Protein AF-A0A418ASI0-F1 (afdb_monomer_lite)

Structure (mmCIF, N/CA/C/O backbone):
data_AF-A0A418ASI0-F1
#
_entry.id   AF-A0A418ASI0-F1
#
loop_
_atom_site.group_PDB
_atom_site.id
_atom_site.type_symbol
_atom_site.label_atom_id
_atom_site.label_alt_id
_atom_site.label_comp_id
_atom_site.label_asym_id
_atom_site.label_entity_id
_atom_site.label_seq_id
_atom_site.pdbx_PDB_ins_code
_atom_site.Cartn_x
_atom_site.Cartn_y
_atom_site.Cartn_z
_atom_site.occupancy
_atom_site.B_iso_or_equiv
_atom_site.auth_seq_id
_atom_site.auth_comp_id
_atom_site.auth_asym_id
_atom_site.auth_atom_id
_atom_site.pdbx_PDB_model_num
ATOM 1 N N . MET A 1 1 ? 12.997 -53.505 -23.054 1.00 41.75 1 MET A N 1
ATOM 2 C CA . MET A 1 1 ? 13.196 -52.848 -24.362 1.00 41.75 1 MET A CA 1
ATOM 3 C C . MET A 1 1 ? 11.839 -52.719 -25.029 1.00 41.75 1 MET A C 1
ATOM 5 O O . MET A 1 1 ? 11.252 -53.732 -25.369 1.00 41.75 1 MET A O 1
ATOM 9 N N . ALA A 1 2 ? 11.318 -51.500 -25.140 1.00 43.59 2 ALA A N 1
ATOM 10 C CA . ALA A 1 2 ? 10.146 -51.181 -25.949 1.00 43.59 2 ALA A CA 1
ATOM 11 C C . ALA A 1 2 ? 10.368 -49.761 -26.477 1.00 43.59 2 ALA A C 1
ATOM 13 O O . ALA A 1 2 ? 10.330 -48.792 -25.722 1.00 43.59 2 ALA A O 1
ATOM 14 N N . VAL A 1 3 ? 10.739 -49.673 -27.751 1.00 45.75 3 VAL A N 1
ATOM 15 C CA . VAL A 1 3 ? 11.011 -48.422 -28.458 1.00 45.75 3 VAL A CA 1
ATOM 16 C C . VAL A 1 3 ? 9.678 -47.949 -29.022 1.00 45.75 3 VAL A C 1
ATOM 18 O O . VAL A 1 3 ? 9.199 -48.496 -30.010 1.00 45.75 3 VAL A O 1
ATOM 21 N N . LEU A 1 4 ? 9.050 -46.967 -28.376 1.00 48.09 4 LEU A N 1
ATOM 22 C CA . LEU A 1 4 ? 7.879 -46.294 -28.931 1.00 48.09 4 LEU A CA 1
ATOM 23 C C . LEU A 1 4 ? 8.339 -45.018 -29.633 1.00 48.09 4 LEU A C 1
ATOM 25 O O . LEU A 1 4 ? 8.553 -43.974 -29.020 1.00 48.09 4 LEU A O 1
ATOM 29 N N . ASN A 1 5 ? 8.516 -45.163 -30.945 1.00 46.50 5 ASN A N 1
ATOM 30 C CA . ASN A 1 5 ? 8.596 -44.076 -31.909 1.00 46.50 5 ASN A CA 1
ATOM 31 C C . ASN A 1 5 ? 7.304 -43.252 -31.850 1.00 46.50 5 ASN A C 1
ATOM 33 O O . ASN A 1 5 ? 6.233 -43.758 -32.179 1.00 46.50 5 ASN A O 1
ATOM 37 N N . VAL A 1 6 ? 7.414 -41.971 -31.499 1.00 51.62 6 VAL A N 1
ATOM 38 C CA . VAL A 1 6 ? 6.367 -40.978 -31.760 1.00 51.62 6 VAL A CA 1
ATOM 39 C C . VAL A 1 6 ? 6.902 -40.045 -32.838 1.00 51.62 6 VAL A C 1
ATOM 41 O O . VAL A 1 6 ? 7.925 -39.381 -32.665 1.00 51.62 6 VAL A O 1
ATOM 44 N N . GLY A 1 7 ? 6.245 -40.108 -33.994 1.00 42.28 7 GLY A N 1
ATOM 45 C CA . GLY A 1 7 ? 6.655 -39.484 -35.243 1.00 42.28 7 GLY A CA 1
ATOM 46 C C . GLY A 1 7 ? 6.724 -37.960 -35.185 1.00 42.28 7 GLY A C 1
ATOM 47 O O . GLY A 1 7 ? 5.927 -37.290 -34.532 1.00 42.28 7 GLY A O 1
ATOM 48 N N . ARG A 1 8 ? 7.701 -37.434 -35.927 1.00 41.69 8 ARG A N 1
ATOM 49 C CA . ARG A 1 8 ? 7.823 -36.029 -36.316 1.00 41.69 8 ARG A CA 1
ATOM 50 C C . ARG A 1 8 ? 6.793 -35.737 -37.411 1.00 41.69 8 ARG A C 1
ATOM 52 O O . ARG A 1 8 ? 6.732 -36.473 -38.391 1.00 41.69 8 ARG A O 1
ATOM 59 N N . GLY A 1 9 ? 5.984 -34.697 -37.212 1.00 47.00 9 GLY A N 1
ATOM 60 C CA . GLY A 1 9 ? 5.006 -34.224 -38.193 1.00 47.00 9 GLY A CA 1
ATOM 61 C C . GLY A 1 9 ? 5.660 -33.602 -39.441 1.00 47.00 9 GLY A C 1
ATOM 62 O O . GLY A 1 9 ? 6.819 -33.184 -39.367 1.00 47.00 9 GLY A O 1
ATOM 63 N N . PRO A 1 10 ? 4.938 -33.572 -40.576 1.00 62.88 10 PRO A N 1
ATOM 64 C CA . PRO A 1 10 ? 5.431 -33.080 -41.863 1.00 62.88 10 PRO A CA 1
ATOM 65 C C . PRO A 1 10 ? 5.486 -31.539 -41.958 1.00 62.88 10 PRO A C 1
ATOM 67 O O . PRO A 1 10 ? 4.812 -30.862 -41.180 1.00 62.88 10 PRO A O 1
ATOM 70 N N . PRO A 1 11 ? 6.265 -30.991 -42.914 1.00 50.19 11 PRO A N 1
ATOM 71 C CA . PRO A 1 11 ? 6.375 -29.558 -43.182 1.00 50.19 11 PRO A CA 1
ATOM 72 C C . PRO A 1 11 ? 5.291 -29.098 -44.171 1.00 50.19 11 PRO A C 1
ATOM 74 O O . PRO A 1 11 ? 5.126 -29.704 -45.229 1.00 50.19 11 PRO A O 1
ATOM 77 N N . ASP A 1 12 ? 4.569 -28.023 -43.856 1.00 43.62 12 ASP A N 1
ATOM 78 C CA . ASP A 1 12 ? 3.632 -27.366 -44.769 1.00 43.62 12 ASP A CA 1
ATOM 79 C C . ASP A 1 12 ? 4.240 -26.077 -45.343 1.00 43.62 12 ASP A C 1
ATOM 81 O O . ASP A 1 12 ? 4.177 -24.987 -44.776 1.00 43.62 12 ASP A O 1
ATOM 85 N N . GLU A 1 13 ? 4.856 -26.219 -46.514 1.00 41.16 13 GLU A N 1
ATOM 86 C CA . GLU A 1 13 ? 5.158 -25.103 -47.402 1.00 41.16 13 GLU A CA 1
ATOM 87 C C . GLU A 1 13 ? 3.902 -24.708 -48.196 1.00 41.16 13 GLU A C 1
ATOM 89 O O . GLU A 1 13 ? 3.276 -25.539 -48.847 1.00 41.16 13 GLU A O 1
ATOM 94 N N . GLY A 1 14 ? 3.598 -23.407 -48.213 1.00 34.53 14 GLY A N 1
ATOM 95 C CA . GLY A 1 14 ? 3.033 -22.743 -49.389 1.00 34.53 14 GLY A CA 1
ATOM 96 C C . GLY A 1 14 ? 1.509 -22.688 -49.522 1.00 34.53 14 GLY A C 1
ATOM 97 O O . GLY A 1 14 ? 0.911 -23.462 -50.260 1.00 34.53 14 GLY A O 1
ATOM 98 N N . MET A 1 15 ? 0.901 -21.621 -48.992 1.00 36.22 15 MET A N 1
ATOM 99 C CA . MET A 1 15 ? -0.256 -21.005 -49.650 1.00 36.22 15 MET A CA 1
ATOM 100 C C . MET A 1 15 ? -0.037 -19.502 -49.815 1.00 36.22 15 MET A C 1
ATOM 102 O O . MET A 1 15 ? -0.105 -18.695 -48.889 1.00 36.22 15 MET A O 1
ATOM 106 N N . THR A 1 16 ? 0.285 -19.173 -51.058 1.00 40.62 16 THR A N 1
ATOM 107 C CA . THR A 1 16 ? 0.341 -17.856 -51.667 1.00 40.62 16 THR A CA 1
ATOM 108 C C . THR A 1 16 ? -1.044 -17.203 -51.724 1.00 40.62 16 THR A C 1
ATOM 110 O O . THR A 1 16 ? -2.071 -17.855 -51.876 1.00 40.62 16 THR A O 1
ATOM 113 N N . SER A 1 17 ? -1.033 -15.869 -51.681 1.00 34.34 17 SER A N 1
ATOM 114 C CA . SER A 1 17 ? -2.150 -14.951 -51.949 1.00 34.34 17 SER A CA 1
ATOM 115 C C . SER A 1 17 ? -3.246 -14.842 -50.877 1.00 34.34 17 SER A C 1
ATOM 117 O O . SER A 1 17 ? -4.340 -15.377 -50.989 1.00 34.34 17 SER A O 1
ATOM 119 N N . TRP A 1 18 ? -2.994 -13.988 -49.883 1.00 34.66 18 TRP A N 1
ATOM 120 C CA . TRP A 1 18 ? -4.065 -13.156 -49.337 1.00 34.66 18 TRP A CA 1
ATOM 121 C C . TRP A 1 18 ? -3.845 -11.740 -49.843 1.00 34.66 18 TRP A C 1
ATOM 123 O O . TRP A 1 18 ? -2.876 -11.060 -49.501 1.00 34.66 18 TRP A O 1
ATOM 133 N N . SER A 1 19 ? -4.732 -11.365 -50.754 1.00 36.00 19 SER A N 1
ATOM 134 C CA . SER A 1 19 ? -4.897 -10.043 -51.333 1.00 36.00 19 SER A CA 1
ATOM 135 C C . SER A 1 19 ? -4.734 -8.949 -50.283 1.00 36.00 19 SER A C 1
ATOM 137 O O . SER A 1 19 ? -5.507 -8.822 -49.333 1.00 36.00 19 SER A O 1
ATOM 139 N N . LYS A 1 20 ? -3.702 -8.145 -50.517 1.00 39.22 20 LYS A N 1
ATOM 140 C CA . LYS A 1 20 ? -3.391 -6.880 -49.874 1.00 39.22 20 LYS A CA 1
ATOM 141 C C . LYS A 1 20 ? -4.576 -5.926 -50.055 1.00 39.22 20 LYS A C 1
ATOM 143 O O . LYS A 1 20 ? -4.662 -5.234 -51.062 1.00 39.22 20 LYS A O 1
ATOM 148 N N . LEU A 1 21 ? -5.494 -5.884 -49.091 1.00 36.53 21 LEU A N 1
ATOM 149 C CA . LEU A 1 21 ? -6.448 -4.784 -48.995 1.00 36.53 21 LEU A CA 1
ATOM 150 C C . LEU A 1 21 ? -5.708 -3.606 -48.352 1.00 36.53 21 LEU A C 1
ATOM 152 O O . LEU A 1 21 ? -5.553 -3.519 -47.134 1.00 36.53 21 LEU A O 1
ATOM 156 N N . GLN A 1 22 ? -5.164 -2.747 -49.213 1.00 3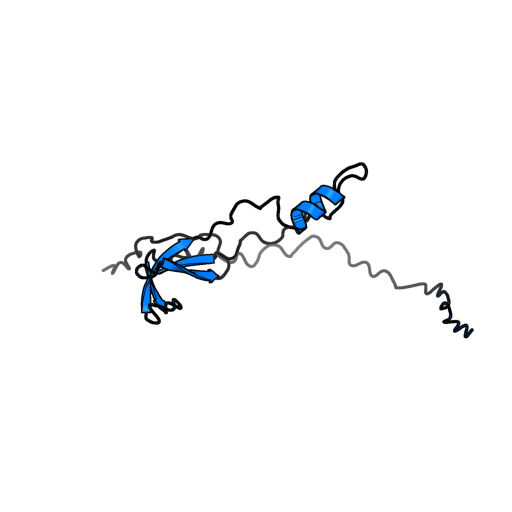8.44 22 GLN A N 1
ATOM 157 C CA . GLN A 1 22 ? -4.688 -1.414 -48.861 1.00 38.44 22 GLN A CA 1
ATOM 158 C C . GLN A 1 22 ? -5.890 -0.589 -48.394 1.00 38.44 22 GLN A C 1
ATOM 160 O O . GLN A 1 22 ? -6.604 -0.005 -49.203 1.00 38.44 22 GLN A O 1
ATOM 165 N N . LEU A 1 23 ? -6.125 -0.553 -47.083 1.00 43.06 23 LEU A N 1
ATOM 166 C CA . LEU A 1 23 ? -6.902 0.523 -46.481 1.00 43.06 23 LEU A CA 1
ATOM 167 C C . LEU A 1 23 ? -6.000 1.753 -46.455 1.00 43.06 23 LEU A C 1
ATOM 169 O O . LEU A 1 23 ? -4.989 1.782 -45.752 1.00 43.06 23 LEU A O 1
ATOM 173 N N . GLY A 1 24 ? -6.344 2.692 -47.331 1.00 35.34 24 GLY A N 1
ATOM 174 C CA . GLY A 1 24 ? -5.648 3.946 -47.531 1.00 35.34 24 GLY A CA 1
ATOM 175 C C . GLY A 1 24 ? -5.566 4.790 -46.266 1.00 35.34 24 GLY A C 1
ATOM 176 O O . GLY A 1 24 ? -6.418 4.746 -45.376 1.00 35.34 24 GLY A O 1
ATOM 177 N N . ASP A 1 25 ? -4.494 5.569 -46.233 1.00 46.31 25 ASP A N 1
ATOM 178 C CA . ASP A 1 25 ? -4.319 6.736 -45.392 1.00 46.31 25 ASP A CA 1
ATOM 179 C C . ASP A 1 25 ? -5.427 7.769 -45.663 1.00 46.31 25 ASP A C 1
ATOM 181 O O . ASP A 1 25 ? -5.236 8.680 -46.461 1.00 46.31 25 ASP A O 1
ATOM 185 N N . ASP A 1 26 ? -6.547 7.697 -44.942 1.00 34.19 26 ASP A N 1
ATOM 186 C CA . ASP A 1 26 ? -7.449 8.845 -44.774 1.00 34.19 26 ASP A CA 1
ATOM 187 C C . ASP A 1 26 ? -7.184 9.517 -43.430 1.00 34.19 26 ASP A C 1
ATOM 189 O O . ASP A 1 26 ? -7.912 9.454 -42.436 1.00 34.19 26 ASP A O 1
ATOM 193 N N . ARG A 1 27 ? -6.044 10.201 -43.435 1.00 48.62 27 ARG A N 1
ATOM 194 C CA . ARG A 1 27 ? -5.657 11.227 -42.483 1.00 48.62 27 ARG A CA 1
ATOM 195 C C . ARG A 1 27 ? -6.454 12.498 -42.798 1.00 48.62 27 ARG A C 1
ATOM 197 O O . ARG A 1 27 ? -5.871 13.437 -43.304 1.00 48.62 27 ARG A O 1
ATOM 204 N N . THR A 1 28 ? -7.759 12.538 -42.529 1.00 43.75 28 THR A N 1
ATOM 205 C CA . THR A 1 28 ? -8.555 13.757 -42.248 1.00 43.75 28 THR A CA 1
ATOM 206 C C . THR A 1 28 ? -9.987 13.353 -41.865 1.00 43.75 28 THR A C 1
ATOM 208 O O . THR A 1 28 ? -10.539 12.429 -42.438 1.00 43.75 28 THR A O 1
ATOM 211 N N . LEU A 1 29 ? -10.599 14.073 -40.912 1.00 39.44 29 LEU A N 1
ATOM 212 C CA . LEU A 1 29 ? -12.026 13.998 -40.521 1.00 39.44 29 LEU A CA 1
ATOM 213 C C . LEU A 1 29 ? -12.472 12.988 -39.442 1.00 39.44 29 LEU A C 1
ATOM 215 O O . LEU A 1 29 ? -13.591 12.495 -39.498 1.00 39.44 29 LEU A O 1
ATOM 219 N N . ILE A 1 30 ? -11.709 12.787 -38.361 1.00 44.38 30 ILE A N 1
ATOM 220 C CA . ILE A 1 30 ? -12.323 12.505 -37.036 1.00 44.38 30 ILE A CA 1
ATOM 221 C C . ILE A 1 30 ? -11.614 13.331 -35.951 1.00 44.38 30 ILE A C 1
ATOM 223 O O . ILE A 1 30 ? -11.225 12.852 -34.889 1.00 44.38 30 ILE A O 1
ATOM 227 N N . GLU A 1 31 ? -11.429 14.618 -36.226 1.00 42.03 31 GLU A N 1
ATOM 228 C CA . GLU A 1 31 ? -11.287 15.622 -35.179 1.00 42.03 31 GLU A CA 1
ATOM 229 C C . GLU A 1 31 ? -12.588 16.428 -35.132 1.00 42.03 31 GLU A C 1
ATOM 231 O O . GLU A 1 31 ? -13.093 16.856 -36.166 1.00 42.03 31 GLU A O 1
ATOM 236 N N . ARG A 1 32 ? -13.063 16.705 -33.910 1.00 46.88 32 ARG A N 1
ATOM 237 C CA . ARG A 1 32 ? -14.097 17.703 -33.560 1.00 46.88 32 ARG A CA 1
ATOM 238 C C . ARG A 1 32 ? -15.559 17.254 -33.556 1.00 46.88 32 ARG A C 1
ATOM 240 O O . ARG A 1 32 ? -16.434 17.933 -34.080 1.00 46.88 32 ARG A O 1
ATOM 247 N N . ARG A 1 33 ? -15.873 16.247 -32.744 1.00 43.78 33 ARG A N 1
ATOM 248 C CA . ARG A 1 33 ? -17.028 16.353 -31.833 1.00 43.78 33 ARG A CA 1
ATOM 249 C C . ARG A 1 33 ? -16.818 15.390 -30.679 1.00 43.78 33 ARG A C 1
ATOM 251 O O . ARG A 1 33 ? -16.159 14.382 -30.861 1.00 43.78 33 ARG A O 1
ATOM 258 N N . TRP A 1 34 ? -17.372 15.700 -29.514 1.00 33.12 34 TRP A N 1
ATOM 259 C CA . TRP A 1 34 ? -17.008 15.135 -28.207 1.00 33.12 34 TRP A CA 1
ATOM 260 C C . TRP A 1 34 ? -15.765 15.780 -27.585 1.00 33.12 34 TRP A C 1
ATOM 262 O O . TRP A 1 34 ? -14.904 15.126 -27.002 1.00 33.12 34 TRP A O 1
ATOM 272 N N . CYS A 1 35 ? -15.761 17.118 -27.578 1.00 38.03 35 CYS A N 1
ATOM 273 C CA . CYS A 1 35 ? -15.372 17.823 -26.361 1.00 38.03 35 CYS A CA 1
ATOM 274 C C . CYS A 1 35 ? -16.350 17.379 -25.259 1.00 38.03 35 CYS A C 1
ATOM 276 O O . CYS A 1 35 ? -17.405 17.976 -25.054 1.00 38.03 35 CYS A O 1
ATOM 278 N N . VAL A 1 36 ? -16.067 16.238 -24.630 1.00 45.66 36 VAL A N 1
ATOM 279 C CA . VAL A 1 36 ? -16.713 15.888 -23.372 1.00 45.66 36 VAL A CA 1
ATOM 280 C C . VAL A 1 36 ? -16.136 16.877 -22.384 1.00 45.66 36 VAL A C 1
ATOM 282 O O . VAL A 1 36 ? -14.956 16.783 -22.048 1.00 45.66 36 VAL A O 1
ATOM 285 N N . CYS A 1 37 ? -16.949 17.840 -21.956 1.00 37.94 37 CYS A N 1
ATOM 286 C CA . CYS A 1 37 ? -16.701 18.601 -20.746 1.00 37.94 37 CYS A CA 1
ATOM 287 C C . CYS A 1 37 ? -16.386 17.582 -19.646 1.00 37.94 37 CYS A C 1
ATOM 289 O O . CYS A 1 37 ? -17.288 16.941 -19.103 1.00 37.94 37 CYS A O 1
ATOM 291 N N . VAL A 1 38 ? -15.096 17.351 -19.376 1.00 45.69 38 VAL A N 1
ATOM 292 C CA . VAL A 1 38 ? -14.662 16.549 -18.240 1.00 45.69 38 VAL A CA 1
ATOM 293 C C . VAL A 1 38 ? -15.005 17.411 -17.045 1.00 45.69 38 VAL A C 1
ATOM 295 O O . VAL A 1 38 ? -14.213 18.240 -16.616 1.00 45.69 38 VAL A O 1
ATOM 298 N N . VAL A 1 39 ? -16.225 17.253 -16.541 1.00 47.75 39 VAL A N 1
ATOM 299 C CA . VAL A 1 39 ? -16.564 17.680 -15.193 1.00 47.75 39 VAL A CA 1
ATOM 300 C C . VAL A 1 39 ? -15.607 16.888 -14.312 1.00 47.75 39 VAL A C 1
ATOM 302 O O . VAL A 1 39 ? -15.790 15.686 -14.097 1.00 47.75 39 VAL A O 1
ATOM 305 N N . GLU A 1 40 ? -14.499 17.514 -13.916 1.00 50.91 40 GLU A N 1
ATOM 306 C CA . GLU A 1 40 ? -13.580 16.966 -12.933 1.00 50.91 40 GLU A CA 1
ATOM 307 C C . GLU A 1 40 ? -14.359 16.852 -11.631 1.00 50.91 40 GLU A C 1
ATOM 309 O O . GLU A 1 40 ? -14.435 17.772 -10.822 1.00 50.91 40 GLU A O 1
ATOM 314 N N . GLN A 1 41 ? -15.029 15.717 -11.458 1.00 56.47 41 GLN A N 1
ATOM 315 C CA . GLN A 1 41 ? -15.715 15.410 -10.221 1.00 56.47 41 GLN A CA 1
ATOM 316 C C . GLN A 1 41 ? -14.640 15.251 -9.148 1.00 56.47 41 GLN A C 1
ATOM 318 O O . GLN A 1 41 ? -13.959 14.225 -9.077 1.00 56.47 41 GLN A O 1
ATOM 323 N N . MET A 1 42 ? -14.451 16.305 -8.355 1.00 68.25 42 MET A N 1
ATOM 324 C CA . MET A 1 42 ? -13.589 16.302 -7.179 1.00 68.25 42 MET A CA 1
ATOM 325 C C . MET A 1 42 ? -14.073 15.193 -6.237 1.00 68.25 42 MET A C 1
ATOM 327 O O . MET A 1 42 ? -15.193 15.235 -5.724 1.00 68.25 42 MET A O 1
ATOM 331 N N . VAL A 1 43 ? -13.252 14.159 -6.036 1.00 80.94 43 VAL A N 1
ATOM 332 C CA . VAL A 1 43 ? -13.595 13.038 -5.152 1.00 80.94 43 VAL A CA 1
ATOM 333 C C . VAL A 1 43 ? -13.069 13.331 -3.753 1.00 80.94 43 VAL A C 1
ATOM 335 O O . VAL A 1 43 ? -11.884 13.139 -3.478 1.00 80.94 43 VAL A O 1
ATOM 338 N N . ASN A 1 44 ? -13.976 13.760 -2.872 1.00 85.56 44 ASN A N 1
ATOM 339 C CA . ASN A 1 44 ? -13.699 14.031 -1.462 1.00 85.56 44 ASN A CA 1
ATOM 340 C C . ASN A 1 44 ? -14.115 12.842 -0.581 1.00 85.56 44 ASN A C 1
ATOM 342 O O . ASN A 1 44 ? -15.254 12.367 -0.643 1.00 85.56 44 ASN A O 1
ATOM 346 N N . ILE A 1 45 ? -13.198 12.370 0.267 1.00 87.50 45 ILE A N 1
ATOM 347 C CA . ILE A 1 45 ? -13.457 11.308 1.249 1.00 87.50 45 ILE A CA 1
ATOM 348 C C . ILE A 1 45 ? -13.143 11.813 2.658 1.00 87.50 45 ILE A C 1
ATOM 350 O O . ILE A 1 45 ? -12.064 12.370 2.878 1.00 87.50 45 ILE A O 1
ATOM 354 N N . PRO A 1 46 ? -14.031 11.585 3.647 1.00 91.19 46 PRO A N 1
ATOM 355 C CA . PRO A 1 46 ? -13.785 12.022 5.013 1.00 91.19 46 PRO A CA 1
ATOM 356 C C . PRO A 1 46 ? -12.604 11.273 5.644 1.00 91.19 46 PRO A C 1
ATOM 358 O O . PRO A 1 46 ? -12.403 10.077 5.419 1.00 91.19 46 PRO A O 1
ATOM 361 N N . LYS A 1 47 ? -11.850 11.974 6.501 1.00 91.62 47 LYS A N 1
ATOM 362 C CA . LYS A 1 47 ? -10.718 11.409 7.265 1.00 91.62 47 LYS A CA 1
ATOM 363 C C . LYS A 1 47 ? -11.158 10.357 8.286 1.00 91.62 47 LYS A C 1
ATOM 365 O O . LYS A 1 47 ? -10.352 9.517 8.683 1.00 91.62 47 LYS A O 1
ATOM 370 N N . GLU A 1 48 ? -12.427 10.376 8.687 1.00 92.31 48 GLU A N 1
ATOM 371 C CA . GLU A 1 48 ? -13.022 9.396 9.590 1.00 92.31 48 GLU A CA 1
ATOM 372 C C . GLU A 1 48 ? -14.305 8.817 8.997 1.00 92.31 48 GLU A C 1
ATOM 374 O O . GLU A 1 48 ? -15.135 9.541 8.447 1.00 92.31 48 GLU A O 1
ATOM 379 N N . ARG A 1 49 ? -14.487 7.500 9.112 1.00 92.06 49 ARG A N 1
ATOM 380 C CA . ARG A 1 49 ? -15.706 6.816 8.662 1.00 92.06 49 ARG A CA 1
ATOM 381 C C . ARG A 1 49 ? -16.055 5.681 9.618 1.00 92.06 49 ARG A C 1
ATOM 383 O O . ARG A 1 49 ? -15.187 4.887 9.985 1.00 92.06 49 ARG A O 1
ATOM 390 N N . ARG A 1 50 ? -17.332 5.563 9.995 1.00 93.12 50 ARG A N 1
ATOM 391 C CA . ARG A 1 50 ? -17.842 4.389 10.720 1.00 93.12 50 ARG A CA 1
ATOM 392 C C . ARG A 1 50 ? -18.031 3.232 9.743 1.00 93.12 50 ARG A C 1
ATOM 394 O O . ARG A 1 50 ? -18.752 3.366 8.759 1.00 93.12 50 ARG A O 1
ATOM 401 N N . THR A 1 51 ? -17.344 2.116 9.976 1.00 93.12 51 THR A N 1
ATOM 402 C CA . THR A 1 51 ? -17.459 0.902 9.148 1.00 93.12 51 THR A CA 1
ATOM 403 C C . THR A 1 51 ? -17.324 -0.351 10.001 1.00 93.12 51 THR A C 1
ATOM 405 O O . THR A 1 51 ? -16.817 -0.288 11.120 1.00 93.12 51 THR A O 1
ATOM 408 N N . PHE A 1 52 ? -17.773 -1.492 9.476 1.00 93.94 52 PHE A N 1
ATOM 409 C CA . PHE A 1 52 ? -17.633 -2.775 10.153 1.00 93.94 52 PHE A CA 1
ATOM 410 C C . PHE A 1 52 ? -16.161 -3.169 10.323 1.00 93.94 52 PHE A C 1
ATOM 412 O O . PHE A 1 52 ? -15.417 -3.295 9.338 1.00 93.94 52 PHE A O 1
ATOM 419 N N . CYS A 1 53 ? -15.758 -3.417 11.568 1.00 92.06 53 CYS A N 1
ATOM 420 C CA . CYS A 1 53 ? -14.429 -3.903 11.891 1.00 92.06 53 CYS A CA 1
ATOM 421 C C . CYS A 1 53 ? -14.397 -5.438 11.909 1.00 92.06 53 CYS A C 1
ATOM 423 O O . CYS A 1 53 ? -15.037 -6.073 12.742 1.00 92.06 53 CYS A O 1
ATOM 425 N N . LYS A 1 54 ? -13.566 -6.039 11.046 1.00 89.75 54 LYS A N 1
ATOM 426 C CA . LYS A 1 54 ? -13.323 -7.497 11.019 1.00 89.75 54 LYS A CA 1
ATOM 427 C C . LYS A 1 54 ? -12.384 -7.988 12.134 1.00 89.75 54 LYS A C 1
ATOM 429 O O . LYS A 1 54 ? -12.048 -9.167 12.179 1.00 89.75 54 LYS A O 1
ATOM 434 N N . GLY A 1 55 ? -11.901 -7.091 12.996 1.00 87.69 55 GLY A N 1
ATOM 435 C CA . GLY A 1 55 ? -11.008 -7.453 14.092 1.00 87.69 55 GLY A CA 1
ATOM 436 C C . GLY A 1 55 ? -11.699 -8.422 15.048 1.00 87.69 55 GLY A C 1
ATOM 437 O O . GLY A 1 55 ? -12.837 -8.175 15.448 1.00 87.69 55 GLY A O 1
ATOM 438 N N . LYS A 1 56 ? -10.994 -9.493 15.441 1.00 86.75 56 LYS A N 1
ATOM 439 C CA . LYS A 1 56 ? -11.520 -10.542 16.335 1.00 86.75 56 LYS A CA 1
ATOM 440 C C . LYS A 1 56 ? -12.130 -9.971 17.625 1.00 86.75 56 LYS A C 1
ATOM 442 O O . LYS A 1 56 ? -13.111 -10.515 18.102 1.00 86.75 56 LYS A O 1
ATOM 447 N N . LYS A 1 57 ? -11.571 -8.860 18.123 1.00 85.44 57 LYS A N 1
ATOM 448 C CA . LYS A 1 57 ? -11.980 -8.171 19.356 1.00 85.44 57 LYS A CA 1
ATOM 449 C C . LYS A 1 57 ? -13.193 -7.243 19.202 1.00 85.44 57 LYS A C 1
ATOM 451 O O . LYS A 1 57 ? -13.898 -7.030 20.172 1.00 85.44 57 LYS A O 1
ATOM 456 N N . CYS A 1 58 ? -13.416 -6.658 18.021 1.00 86.44 58 CYS A N 1
ATOM 457 C CA . CYS A 1 58 ? -14.442 -5.621 17.855 1.00 86.44 58 CYS A CA 1
ATOM 458 C C . CYS A 1 58 ? -15.732 -6.176 17.254 1.00 86.44 58 CYS A C 1
ATOM 460 O O . CYS A 1 58 ? -16.789 -5.883 17.791 1.00 86.44 58 CYS A O 1
ATOM 462 N N . ARG A 1 59 ? -15.655 -6.905 16.123 1.00 88.69 59 ARG A N 1
ATOM 463 C CA . ARG A 1 59 ? -16.804 -7.444 15.350 1.00 88.69 59 ARG A CA 1
ATOM 464 C C . ARG A 1 59 ? -18.048 -6.528 15.291 1.00 88.69 59 ARG A C 1
ATOM 466 O O . ARG A 1 59 ? -19.173 -6.997 15.204 1.00 88.69 59 ARG A O 1
ATOM 473 N N . LYS A 1 60 ? -17.839 -5.211 15.319 1.00 92.88 60 LYS A N 1
ATOM 474 C CA . LYS A 1 60 ? -18.872 -4.174 15.404 1.00 92.88 60 LYS A CA 1
ATOM 475 C C . LYS A 1 60 ? -18.504 -3.002 14.503 1.00 92.88 60 LYS A C 1
ATOM 477 O O . LYS A 1 60 ? -17.379 -2.915 13.995 1.00 92.88 60 LYS A O 1
ATOM 482 N N . HIS A 1 61 ? -19.453 -2.098 14.287 1.00 93.50 61 HIS A N 1
ATOM 483 C CA . HIS A 1 61 ? -19.205 -0.858 13.560 1.00 93.50 61 HIS A CA 1
ATOM 484 C C . HIS A 1 61 ? -18.470 0.132 14.458 1.00 93.50 61 HIS A C 1
ATOM 486 O O . HIS A 1 61 ? -19.014 0.617 15.443 1.00 93.50 61 HIS A O 1
ATOM 492 N N . THR A 1 62 ? -17.227 0.440 14.108 1.00 93.31 62 THR A N 1
ATOM 493 C CA . THR A 1 62 ? -16.380 1.371 14.860 1.00 93.31 62 THR A CA 1
ATOM 494 C C . THR A 1 62 ? -15.916 2.511 13.964 1.00 93.31 62 THR A C 1
ATOM 496 O O . THR A 1 62 ? -15.979 2.439 12.728 1.00 93.31 62 THR A O 1
ATOM 499 N N . VAL A 1 63 ? -15.434 3.588 14.582 1.00 94.75 63 VAL A N 1
ATOM 500 C CA . VAL A 1 63 ? -14.817 4.703 13.859 1.00 94.75 63 VAL A CA 1
ATOM 501 C C . VAL A 1 63 ? -13.435 4.274 13.361 1.00 94.75 63 VAL A C 1
ATOM 503 O O . VAL A 1 63 ? -12.594 3.815 14.136 1.00 94.75 63 VAL A O 1
ATOM 506 N N . HIS A 1 64 ? -13.206 4.423 12.057 1.00 94.81 64 HIS A N 1
ATOM 507 C CA . HIS A 1 64 ? -11.930 4.134 11.412 1.00 94.81 64 HIS A CA 1
ATOM 508 C C . HIS A 1 64 ? -11.279 5.425 10.917 1.00 94.81 64 HIS A C 1
ATOM 510 O O . HIS A 1 64 ? -11.948 6.264 10.309 1.00 94.81 64 HIS A O 1
ATOM 516 N N . LYS A 1 65 ? -9.966 5.545 11.125 1.00 94.56 65 LYS A N 1
ATOM 517 C CA . LYS A 1 65 ? -9.123 6.563 10.497 1.00 94.56 65 LYS A CA 1
ATOM 518 C C . LYS A 1 65 ? -8.844 6.148 9.056 1.00 94.56 65 LYS A C 1
ATOM 520 O O . LYS A 1 65 ? -8.373 5.037 8.805 1.00 94.56 65 LYS A O 1
ATOM 525 N N . VAL A 1 66 ? -9.139 7.035 8.118 1.00 94.12 66 VAL A N 1
ATOM 526 C CA . VAL A 1 66 ? -8.952 6.820 6.683 1.00 94.12 66 VAL A CA 1
ATOM 527 C C . VAL A 1 66 ? -7.650 7.483 6.256 1.00 94.12 66 VAL A C 1
ATOM 529 O O . VAL A 1 66 ? -7.440 8.670 6.488 1.00 94.12 66 VAL A O 1
ATOM 532 N N . THR A 1 67 ? -6.761 6.719 5.628 1.00 93.75 67 THR A N 1
ATOM 533 C CA . THR A 1 67 ? -5.522 7.236 5.031 1.00 93.75 67 THR A CA 1
ATOM 534 C C . THR A 1 67 ? -5.352 6.693 3.620 1.00 93.75 67 THR A C 1
ATOM 536 O O . THR A 1 67 ? -5.888 5.637 3.280 1.00 93.75 67 THR A O 1
ATOM 539 N N . GLN A 1 68 ? -4.599 7.397 2.779 1.00 93.31 68 GLN A N 1
ATOM 540 C CA . GLN A 1 68 ? -4.236 6.877 1.466 1.00 93.31 68 GLN A CA 1
ATOM 541 C C . GLN A 1 68 ? -3.166 5.787 1.612 1.00 93.31 68 GLN A C 1
ATOM 543 O O . GLN A 1 68 ? -2.186 5.946 2.345 1.00 93.31 68 GLN A O 1
ATOM 548 N N . TYR A 1 69 ? -3.332 4.669 0.909 1.00 94.56 69 TYR A N 1
ATOM 549 C CA . TYR A 1 69 ? -2.270 3.681 0.793 1.00 94.56 69 TYR A CA 1
ATOM 550 C C . TYR A 1 69 ? -1.131 4.229 -0.067 1.00 94.56 69 TYR A C 1
ATOM 552 O O . TYR A 1 69 ? -1.340 4.674 -1.193 1.00 94.56 69 TYR A O 1
ATOM 560 N N . LYS A 1 70 ? 0.091 4.124 0.454 1.00 93.38 70 LYS A N 1
ATOM 561 C CA . LYS A 1 70 ? 1.324 4.332 -0.300 1.00 93.38 70 LYS A CA 1
ATOM 562 C C . LYS A 1 70 ? 2.050 2.998 -0.409 1.00 93.38 70 LYS A C 1
ATOM 564 O O . LYS A 1 70 ? 2.132 2.259 0.575 1.00 93.38 70 LYS A O 1
ATOM 569 N N . ALA A 1 71 ? 2.548 2.693 -1.605 1.00 93.56 71 ALA A N 1
ATOM 570 C CA . ALA A 1 71 ? 3.391 1.525 -1.816 1.00 93.56 71 ALA A CA 1
ATOM 571 C C . ALA A 1 71 ? 4.707 1.700 -1.043 1.00 93.56 71 ALA A C 1
ATOM 573 O O . ALA A 1 71 ? 5.290 2.783 -1.047 1.00 93.56 71 ALA A O 1
ATOM 574 N N . GLY A 1 72 ? 5.144 0.643 -0.358 1.00 94.62 72 GLY A N 1
ATOM 575 C CA . GLY A 1 72 ? 6.440 0.621 0.317 1.00 94.62 72 GLY A CA 1
ATOM 576 C C . GLY A 1 72 ? 7.601 0.423 -0.662 1.00 94.62 72 GLY A C 1
ATOM 577 O O . GLY A 1 72 ? 7.397 0.110 -1.836 1.00 94.62 72 GLY A O 1
ATOM 578 N N . LYS A 1 73 ? 8.830 0.563 -0.156 1.00 95.88 73 LYS A N 1
ATOM 579 C CA . LYS A 1 73 ? 10.052 0.221 -0.897 1.00 95.88 73 LYS A CA 1
ATOM 580 C C . LYS A 1 73 ? 10.061 -1.276 -1.228 1.00 95.88 73 LYS A C 1
ATOM 582 O O . LYS A 1 73 ? 9.750 -2.101 -0.370 1.00 95.88 73 LYS A O 1
ATOM 587 N N . ALA A 1 74 ? 10.435 -1.626 -2.457 1.00 94.62 74 ALA A N 1
ATOM 588 C CA . ALA A 1 74 ? 10.571 -3.022 -2.861 1.00 94.62 74 ALA A CA 1
ATOM 589 C C . ALA A 1 74 ? 11.719 -3.705 -2.093 1.00 94.62 74 ALA A C 1
ATOM 591 O O . ALA A 1 74 ? 12.814 -3.150 -1.975 1.00 94.62 74 ALA A O 1
ATOM 592 N N . SER A 1 75 ? 11.466 -4.907 -1.568 1.00 95.88 75 SER A N 1
ATOM 593 C CA . SER A 1 75 ? 12.481 -5.701 -0.865 1.00 95.88 75 SER A CA 1
ATOM 594 C C . SER A 1 75 ? 13.417 -6.400 -1.853 1.00 95.88 75 SER A C 1
ATOM 596 O O . SER A 1 75 ? 12.953 -7.020 -2.809 1.00 95.88 75 SER A O 1
ATOM 598 N N . LYS A 1 76 ? 14.731 -6.348 -1.591 1.00 93.44 76 LYS A N 1
ATOM 599 C CA . LYS A 1 76 ? 15.766 -7.025 -2.398 1.00 93.44 76 LYS A CA 1
ATOM 600 C C . LYS A 1 76 ? 15.861 -8.529 -2.121 1.00 93.44 76 LYS A C 1
ATOM 602 O O . LYS A 1 76 ? 16.289 -9.283 -2.985 1.00 93.44 76 LYS A O 1
ATOM 607 N N . TYR A 1 77 ? 15.445 -8.962 -0.932 1.00 94.38 77 TYR A N 1
ATOM 608 C CA . TYR A 1 77 ? 15.572 -10.353 -0.479 1.00 94.38 77 TYR A CA 1
ATOM 609 C C . TYR A 1 77 ? 14.397 -11.241 -0.901 1.00 94.38 77 TYR A C 1
ATOM 611 O O . TYR A 1 77 ? 14.415 -12.448 -0.669 1.00 94.38 77 TYR A O 1
ATOM 619 N N . ALA A 1 78 ? 13.368 -10.659 -1.525 1.00 96.44 78 ALA A N 1
ATOM 620 C CA . ALA A 1 78 ? 12.263 -11.425 -2.080 1.00 96.44 78 ALA A CA 1
ATOM 621 C C . ALA A 1 78 ? 12.775 -12.384 -3.167 1.00 96.44 78 ALA A C 1
ATOM 623 O O . ALA A 1 78 ? 13.631 -12.021 -3.973 1.00 96.44 78 ALA A O 1
ATOM 624 N N . GLN A 1 79 ? 12.213 -13.592 -3.232 1.00 97.12 79 GLN A N 1
ATOM 625 C CA . GLN A 1 79 ? 12.663 -14.645 -4.151 1.00 97.12 79 GLN A CA 1
ATOM 626 C C . GLN A 1 79 ? 12.750 -14.176 -5.615 1.00 97.12 79 GLN A C 1
ATOM 628 O O . GLN A 1 79 ? 13.726 -14.475 -6.297 1.00 97.12 79 GLN A O 1
ATOM 633 N N . GLY A 1 80 ? 11.761 -13.410 -6.091 1.00 96.44 80 GLY A N 1
ATOM 634 C CA . GLY A 1 80 ? 11.757 -12.874 -7.456 1.00 96.44 80 GLY A CA 1
ATOM 635 C C . GLY A 1 80 ? 12.863 -11.848 -7.714 1.00 96.44 80 GLY A C 1
ATOM 636 O O . GLY A 1 80 ? 13.427 -11.831 -8.804 1.00 96.44 80 GLY A O 1
ATOM 637 N N . ALA A 1 81 ? 13.208 -11.040 -6.708 1.00 96.12 81 ALA A N 1
ATOM 638 C CA . ALA A 1 81 ? 14.303 -10.080 -6.800 1.00 96.12 81 ALA A CA 1
ATOM 639 C C . ALA A 1 81 ? 15.666 -10.789 -6.797 1.00 96.12 81 ALA A C 1
ATOM 641 O O . ALA A 1 81 ? 16.507 -10.453 -7.622 1.00 96.12 81 ALA A O 1
ATOM 642 N N . ARG A 1 82 ? 15.858 -11.815 -5.950 1.00 96.94 82 ARG A N 1
ATOM 643 C CA . ARG A 1 82 ? 17.085 -12.639 -5.946 1.00 96.94 82 ARG A CA 1
ATOM 644 C C . ARG A 1 82 ? 17.322 -13.302 -7.302 1.00 96.94 82 ARG A C 1
ATOM 646 O O . ARG A 1 82 ? 18.331 -13.033 -7.938 1.00 96.94 82 ARG A O 1
ATOM 653 N N . ARG A 1 83 ? 16.311 -14.017 -7.806 1.00 97.19 83 ARG A N 1
ATOM 654 C CA . ARG A 1 83 ? 16.349 -14.665 -9.125 1.00 97.19 83 ARG A CA 1
ATOM 655 C C . ARG A 1 83 ? 16.610 -13.673 -10.262 1.00 97.19 83 ARG A C 1
ATOM 657 O O . ARG A 1 83 ? 17.308 -14.004 -11.213 1.00 97.19 83 ARG A O 1
ATOM 664 N N . TYR A 1 84 ? 16.008 -12.480 -10.212 1.00 95.94 84 TYR A N 1
ATOM 665 C CA . TYR A 1 84 ? 16.241 -11.449 -11.226 1.00 95.94 84 TYR A CA 1
ATOM 666 C C . TYR A 1 84 ? 17.684 -10.953 -11.191 1.00 95.94 84 TYR A C 1
ATOM 668 O O . TYR A 1 84 ? 18.315 -10.890 -12.237 1.00 95.94 84 TYR A O 1
ATOM 676 N N . ASN A 1 85 ? 18.207 -10.656 -10.002 1.00 94.88 85 ASN A N 1
ATOM 677 C CA . ASN A 1 85 ? 19.572 -10.171 -9.840 1.00 94.88 85 ASN A CA 1
ATOM 678 C C . ASN A 1 85 ? 20.600 -11.225 -10.270 1.00 94.88 85 ASN A C 1
ATOM 680 O O . ASN A 1 85 ? 21.534 -10.873 -10.974 1.00 94.88 85 ASN A O 1
ATOM 684 N N . GLU A 1 86 ? 20.404 -12.497 -9.914 1.00 95.19 86 GLU A N 1
ATOM 685 C CA . GLU A 1 86 ? 21.242 -13.621 -10.363 1.00 95.19 86 GLU A CA 1
ATOM 686 C C . GLU A 1 86 ? 21.203 -13.776 -11.886 1.00 95.19 86 GLU A C 1
ATOM 688 O O . GLU A 1 86 ? 22.243 -13.871 -12.525 1.00 95.19 86 GLU A O 1
ATOM 693 N N . LYS A 1 87 ? 20.008 -13.725 -12.492 1.00 95.44 87 LYS A N 1
ATOM 694 C CA . LYS A 1 87 ? 19.873 -13.808 -13.954 1.00 95.44 87 LYS A CA 1
ATOM 695 C C . LYS A 1 87 ? 20.535 -12.622 -14.663 1.00 95.44 87 LYS A C 1
ATOM 697 O O . LYS A 1 87 ? 20.969 -12.756 -15.797 1.00 95.44 87 LYS A O 1
ATOM 702 N N . GLN A 1 88 ? 20.555 -11.463 -14.015 1.00 95.75 88 GLN A N 1
ATOM 703 C CA . GLN A 1 88 ? 21.106 -10.231 -14.565 1.00 95.75 88 GLN A CA 1
ATOM 704 C C . GLN A 1 88 ? 22.636 -10.137 -14.415 1.00 95.75 88 GLN A C 1
ATOM 706 O O . GLN A 1 88 ? 23.231 -9.240 -15.006 1.00 95.75 88 GLN A O 1
ATOM 711 N N . GLN A 1 89 ? 23.271 -11.016 -13.630 1.00 93.81 89 GLN A N 1
ATOM 712 C CA . GLN A 1 89 ? 24.726 -11.057 -13.465 1.00 93.81 89 GLN A CA 1
ATOM 713 C C . GLN A 1 89 ? 25.416 -11.670 -14.691 1.00 93.81 89 GLN A C 1
ATOM 715 O O . GLN A 1 89 ? 24.901 -12.592 -15.316 1.00 93.81 89 GLN A O 1
ATOM 720 N N . GLY A 1 90 ? 26.617 -11.176 -14.998 1.00 95.50 90 GLY A N 1
ATOM 721 C CA . GLY A 1 90 ? 27.413 -11.619 -16.142 1.00 95.50 90 GLY A CA 1
ATOM 722 C C . GLY A 1 90 ? 27.108 -10.847 -17.428 1.00 95.50 90 GLY A C 1
ATOM 723 O O . GLY A 1 90 ? 26.600 -9.725 -17.406 1.00 95.50 90 GLY A O 1
ATOM 724 N N . PHE A 1 91 ? 27.463 -11.445 -18.562 1.00 91.94 91 PHE A N 1
ATOM 725 C CA . PHE A 1 91 ? 27.254 -10.871 -19.891 1.00 91.94 91 PHE A CA 1
ATOM 726 C C . PHE A 1 91 ? 25.887 -11.287 -20.453 1.00 91.94 91 PHE A C 1
ATOM 728 O O . PHE A 1 91 ? 25.384 -12.362 -20.140 1.00 91.94 91 PHE A O 1
ATOM 735 N N . GLY A 1 92 ? 25.281 -10.446 -21.298 1.00 91.31 92 GLY A N 1
ATOM 736 C CA . GLY A 1 92 ? 23.977 -10.740 -21.918 1.00 91.31 92 GLY A CA 1
ATOM 737 C C . GLY A 1 92 ? 22.929 -9.628 -21.818 1.00 91.31 92 GLY A C 1
ATOM 738 O O . GLY A 1 92 ? 21.810 -9.802 -22.295 1.00 91.31 92 GLY A O 1
ATOM 739 N N . GLY A 1 93 ? 23.274 -8.473 -21.237 1.00 94.19 93 GLY A N 1
ATOM 740 C CA . GLY A 1 93 ? 22.408 -7.292 -21.232 1.00 94.19 93 GLY A CA 1
ATOM 741 C C . GLY A 1 93 ? 21.111 -7.492 -20.441 1.00 94.19 93 GLY A C 1
ATOM 742 O O . GLY A 1 93 ? 21.086 -8.148 -19.404 1.00 94.19 93 GLY A O 1
ATOM 743 N N . GLN A 1 94 ? 20.017 -6.874 -20.888 1.00 94.56 94 GLN A N 1
ATOM 744 C CA . GLN A 1 94 ? 18.736 -6.893 -20.176 1.00 94.56 94 GLN A CA 1
ATOM 745 C C . GLN A 1 94 ? 18.002 -8.236 -20.350 1.00 94.56 94 GLN A C 1
ATOM 747 O O . GLN A 1 94 ? 17.538 -8.565 -21.438 1.00 94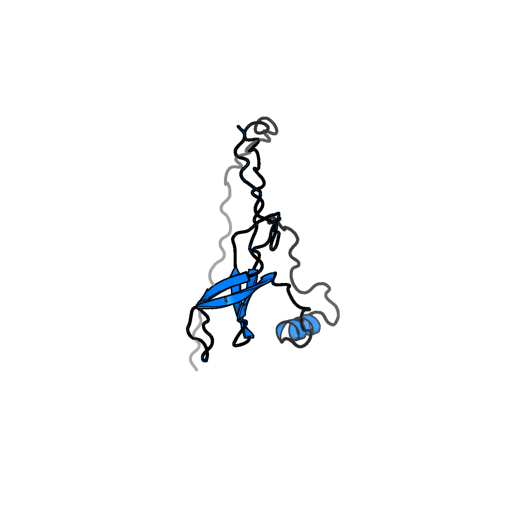.56 94 GLN A O 1
ATOM 752 N N . THR A 1 95 ? 17.809 -8.991 -19.262 1.00 94.31 95 THR A N 1
ATOM 753 C CA . THR A 1 95 ? 17.321 -10.390 -19.341 1.00 94.31 95 THR A CA 1
ATOM 754 C C . THR A 1 95 ? 15.807 -10.588 -19.193 1.00 94.31 95 THR A C 1
ATOM 756 O O . THR A 1 95 ? 15.298 -11.708 -19.370 1.00 94.31 95 THR A O 1
ATOM 759 N N . LYS A 1 96 ? 15.071 -9.534 -18.818 1.00 95.06 96 LYS A N 1
ATOM 760 C CA . LYS A 1 96 ? 13.602 -9.523 -18.694 1.00 95.06 96 LYS A CA 1
ATOM 761 C C . LYS A 1 96 ? 13.006 -8.321 -19.428 1.00 95.06 96 LYS A C 1
ATOM 763 O O . LYS A 1 96 ? 13.603 -7.246 -19.399 1.00 95.06 96 LYS A O 1
ATOM 768 N N . PRO A 1 97 ? 11.818 -8.468 -20.037 1.00 95.75 97 PRO A N 1
ATOM 769 C CA . PRO A 1 97 ? 11.212 -7.401 -20.823 1.00 95.75 97 PRO A CA 1
ATOM 770 C C . PRO A 1 97 ? 10.849 -6.192 -19.952 1.00 95.75 97 PRO A C 1
ATOM 772 O O . PRO A 1 97 ? 10.257 -6.336 -18.880 1.00 95.75 97 PRO A O 1
ATOM 775 N N . VAL A 1 98 ? 11.173 -4.995 -20.443 1.00 95.81 98 VAL A N 1
ATOM 776 C CA . VAL A 1 98 ? 10.767 -3.720 -19.841 1.00 95.81 98 VAL A CA 1
ATOM 777 C C . VAL A 1 98 ? 9.492 -3.238 -20.527 1.00 95.81 98 VAL A C 1
ATOM 779 O O . VAL A 1 98 ? 9.379 -3.218 -21.750 1.00 95.81 98 VAL A O 1
ATOM 782 N N . PHE A 1 99 ? 8.490 -2.858 -19.735 1.00 96.56 99 PHE A N 1
ATOM 783 C CA . PHE A 1 99 ? 7.210 -2.406 -20.270 1.00 96.56 99 PHE A CA 1
ATOM 784 C C . PHE A 1 99 ? 7.235 -0.904 -20.605 1.00 96.56 99 PHE A C 1
ATOM 786 O O . PHE A 1 99 ? 7.224 -0.066 -19.698 1.00 96.56 99 PHE A O 1
ATOM 793 N N . HIS A 1 100 ? 7.214 -0.567 -21.900 1.00 94.94 100 HIS A N 1
ATOM 794 C CA . HIS A 1 100 ? 7.296 0.821 -22.387 1.00 94.94 100 HIS A CA 1
ATOM 795 C C . HIS A 1 100 ? 5.932 1.478 -22.685 1.00 94.94 100 HIS A C 1
ATOM 797 O O . HIS A 1 100 ? 5.743 2.661 -22.411 1.00 94.94 100 HIS A O 1
ATOM 803 N N . LYS A 1 101 ? 4.943 0.732 -23.194 1.00 95.25 101 LYS A N 1
ATOM 804 C CA . LYS A 1 101 ? 3.676 1.292 -23.714 1.00 95.25 101 LYS A CA 1
ATOM 805 C C . LYS A 1 101 ? 2.602 1.478 -22.625 1.00 95.25 101 LYS A C 1
ATOM 807 O O . LYS A 1 101 ? 1.608 0.752 -22.574 1.00 95.25 101 LYS A O 1
ATOM 812 N N . LYS A 1 102 ? 2.781 2.447 -21.720 1.00 94.88 102 LYS A N 1
ATOM 813 C CA . LYS A 1 102 ? 1.814 2.734 -20.636 1.00 94.88 102 LYS A CA 1
ATOM 814 C C . LYS A 1 102 ? 0.621 3.559 -21.137 1.00 94.88 102 LYS A C 1
ATOM 816 O O . LYS A 1 102 ? 0.730 4.764 -21.294 1.00 94.88 102 LYS A O 1
ATOM 821 N N . ALA A 1 103 ? -0.541 2.923 -21.293 1.00 94.88 103 ALA A N 1
ATOM 822 C CA . ALA A 1 103 ? -1.768 3.611 -21.721 1.00 94.88 103 ALA A CA 1
ATOM 823 C C . ALA A 1 103 ? -2.575 4.264 -20.577 1.00 94.88 103 ALA A C 1
ATOM 825 O O . ALA A 1 103 ? -3.351 5.188 -20.799 1.00 94.88 103 ALA A O 1
ATOM 826 N N . LYS A 1 104 ? -2.470 3.761 -19.338 1.00 92.88 104 LYS A N 1
ATOM 827 C CA . LYS A 1 104 ? -3.293 4.250 -18.215 1.00 92.88 104 LYS A CA 1
ATOM 828 C C . LYS A 1 104 ? -2.619 5.428 -17.513 1.00 92.88 104 LYS A C 1
ATOM 830 O O . LYS A 1 104 ? -1.526 5.274 -16.977 1.00 92.88 104 LYS A O 1
ATOM 835 N N . THR A 1 105 ? -3.328 6.553 -17.440 1.00 93.62 105 THR A N 1
ATOM 836 C CA . THR A 1 105 ? -2.859 7.801 -16.810 1.00 93.62 105 THR A CA 1
ATOM 837 C C . THR A 1 105 ? -3.087 7.845 -15.296 1.00 93.62 105 THR A C 1
ATOM 839 O O . THR A 1 105 ? -2.320 8.468 -14.573 1.00 93.62 105 THR A O 1
ATOM 842 N N . THR A 1 106 ? -4.104 7.143 -14.785 1.00 93.44 106 THR A N 1
ATOM 843 C CA . THR A 1 106 ? -4.480 7.140 -13.359 1.00 93.44 106 THR A CA 1
ATOM 844 C C . THR A 1 106 ? -4.370 5.758 -12.730 1.00 93.44 106 THR A C 1
ATOM 846 O O . THR A 1 106 ? -4.403 4.729 -13.412 1.00 93.44 106 THR A O 1
ATOM 849 N N . LYS A 1 107 ? -4.285 5.702 -11.398 1.00 91.81 107 LYS A N 1
ATOM 850 C CA . LYS A 1 107 ? -4.258 4.462 -10.603 1.00 91.81 107 LYS A CA 1
ATOM 851 C C . LYS A 1 107 ? -5.570 4.306 -9.829 1.00 91.81 107 LYS A C 1
ATOM 853 O O . LYS A 1 107 ? -6.290 5.273 -9.610 1.00 91.81 107 LYS A O 1
ATOM 858 N N . LYS A 1 108 ? -5.900 3.078 -9.414 1.00 93.56 108 LYS A N 1
ATOM 859 C CA . LYS A 1 108 ? -6.954 2.876 -8.408 1.00 93.56 108 LYS A CA 1
ATOM 860 C C . LYS A 1 108 ? -6.386 3.297 -7.059 1.00 93.56 108 LYS A C 1
ATOM 862 O O . LYS A 1 108 ? -5.350 2.774 -6.651 1.00 93.56 108 LYS A O 1
ATOM 867 N N . ILE A 1 109 ? -7.047 4.232 -6.392 1.00 93.25 109 ILE A N 1
ATOM 868 C CA . ILE A 1 109 ? -6.635 4.688 -5.069 1.00 93.25 109 ILE A CA 1
ATOM 869 C C . ILE A 1 109 ? -7.177 3.692 -4.047 1.00 93.25 109 ILE A C 1
ATOM 871 O O . ILE A 1 109 ? -8.369 3.382 -4.033 1.00 93.25 109 ILE A O 1
ATOM 875 N N . THR A 1 110 ? -6.292 3.148 -3.218 1.00 94.06 110 THR A N 1
ATOM 876 C CA . THR A 1 110 ? -6.655 2.257 -2.116 1.00 94.06 110 THR A CA 1
ATOM 877 C C . THR A 1 110 ? -6.617 3.025 -0.804 1.00 94.06 110 THR A C 1
ATOM 879 O O . THR A 1 110 ? -5.630 3.680 -0.468 1.00 94.06 110 THR A O 1
ATOM 882 N N . LEU A 1 111 ? -7.704 2.948 -0.045 1.00 94.56 111 LEU A N 1
ATOM 883 C CA . LEU A 1 111 ? -7.786 3.512 1.295 1.00 94.56 111 LEU A CA 1
ATOM 884 C C . LEU A 1 111 ? -7.311 2.485 2.315 1.00 94.56 111 LEU A C 1
ATOM 886 O O . LEU A 1 111 ? -7.713 1.321 2.263 1.00 94.56 111 LEU A O 1
ATOM 890 N N . ARG A 1 112 ? -6.506 2.926 3.277 1.00 94.81 112 ARG A N 1
ATOM 891 C CA . ARG A 1 112 ? -6.186 2.181 4.493 1.00 94.81 112 ARG A CA 1
ATOM 892 C C . ARG A 1 112 ? -7.096 2.692 5.605 1.00 94.81 112 ARG A C 1
ATOM 894 O O . ARG A 1 112 ? -6.945 3.823 6.062 1.00 94.81 112 ARG A O 1
ATOM 901 N N . MET A 1 113 ? -8.030 1.844 6.013 1.00 94.62 113 MET A N 1
ATOM 902 C CA . MET A 1 113 ? -8.937 2.061 7.136 1.00 94.62 113 MET A CA 1
ATOM 903 C C . MET A 1 113 ? -8.313 1.445 8.386 1.00 94.62 113 MET A C 1
ATOM 905 O O . MET A 1 113 ? -8.141 0.227 8.434 1.00 94.62 113 MET A O 1
ATOM 909 N N . GLU A 1 114 ? -7.980 2.253 9.384 1.00 94.44 114 GLU A N 1
ATOM 910 C CA . GLU A 1 114 ? -7.436 1.795 10.665 1.00 94.44 114 GLU A CA 1
ATOM 911 C C . GLU A 1 114 ? -8.476 1.976 11.771 1.00 94.44 114 GLU A C 1
ATOM 913 O O . GLU A 1 114 ? -8.963 3.083 11.992 1.00 94.44 114 GLU A O 1
ATOM 918 N N . CYS A 1 115 ? -8.852 0.890 12.445 1.00 94.31 115 CYS A N 1
ATOM 919 C CA . CYS A 1 115 ? -9.799 0.947 13.559 1.00 94.31 115 CYS A CA 1
ATOM 920 C C . CYS A 1 115 ? -9.171 1.658 14.767 1.00 94.31 115 CYS A C 1
ATOM 922 O O . CYS A 1 115 ? -8.071 1.288 15.176 1.00 94.31 115 CYS A O 1
ATOM 924 N N . LYS A 1 116 ? -9.878 2.623 15.373 1.00 91.88 116 LYS A N 1
ATOM 925 C CA . LYS A 1 116 ? -9.381 3.333 16.567 1.00 91.88 116 LYS A CA 1
ATOM 926 C C . LYS A 1 116 ? -9.221 2.414 17.790 1.00 91.88 116 LYS A C 1
ATOM 928 O O . LYS A 1 116 ? -8.291 2.602 18.560 1.00 91.88 116 LYS A O 1
ATOM 933 N N . GLU A 1 117 ? -10.081 1.403 17.937 1.00 91.06 117 GLU A N 1
ATOM 934 C CA . GLU A 1 117 ? -10.077 0.497 19.098 1.00 91.06 117 GLU A CA 1
ATOM 935 C C . GLU A 1 117 ? -9.018 -0.616 18.977 1.00 91.06 117 GLU A C 1
ATOM 937 O O . GLU A 1 117 ? -8.139 -0.750 19.821 1.00 91.06 117 GLU A O 1
ATOM 942 N N . CYS A 1 118 ? -9.074 -1.433 17.916 1.00 90.50 118 CYS A N 1
ATOM 943 C CA . CYS A 1 118 ? -8.217 -2.621 17.784 1.00 90.50 118 CYS A CA 1
ATOM 944 C C . CYS A 1 118 ? -7.014 -2.447 16.850 1.00 90.50 118 CYS A C 1
ATOM 946 O O . CYS A 1 118 ? -6.271 -3.408 16.647 1.00 90.50 118 CYS A O 1
ATOM 948 N N . LYS A 1 119 ? -6.846 -1.270 16.229 1.00 91.75 119 LYS A N 1
ATOM 949 C CA . LYS A 1 119 ? -5.774 -0.962 15.258 1.00 91.75 119 LYS A CA 1
ATOM 950 C C . LYS A 1 119 ? -5.711 -1.912 14.052 1.00 91.75 119 LYS A C 1
ATOM 952 O O . LYS A 1 119 ? -4.748 -1.900 13.283 1.00 91.75 119 LYS A O 1
ATOM 957 N N . ALA A 1 120 ? -6.752 -2.722 13.843 1.00 92.44 120 ALA A N 1
ATOM 958 C CA . ALA A 1 120 ? -6.874 -3.571 12.671 1.00 92.44 120 ALA A CA 1
ATOM 959 C C . ALA A 1 120 ? -6.990 -2.701 11.413 1.00 92.44 120 ALA A C 1
ATOM 961 O O . ALA A 1 120 ? -7.722 -1.706 11.390 1.00 92.44 120 ALA A O 1
ATOM 962 N N . LYS A 1 121 ? -6.264 -3.095 10.365 1.00 92.75 121 LYS A N 1
ATOM 963 C CA . LYS A 1 121 ? -6.175 -2.360 9.101 1.00 92.75 121 LYS A CA 1
ATOM 964 C C . LYS A 1 121 ? -6.940 -3.105 8.013 1.00 92.75 121 LYS A C 1
ATOM 966 O O . LYS A 1 121 ? -6.710 -4.290 7.791 1.00 92.75 121 LYS A O 1
ATOM 971 N N . LYS A 1 122 ? -7.821 -2.400 7.308 1.00 92.12 122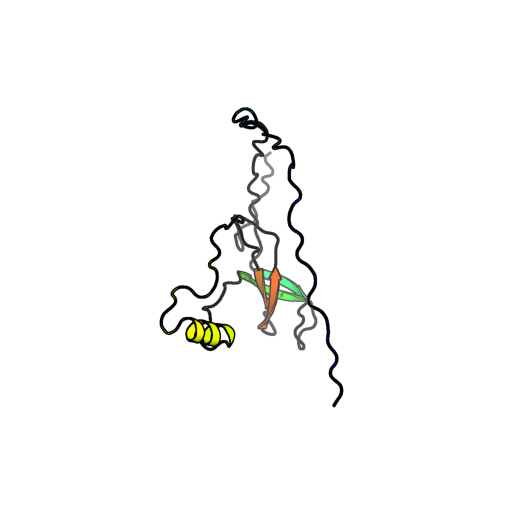 LYS A N 1
ATOM 972 C CA . LYS A 1 122 ? -8.550 -2.902 6.134 1.00 92.12 122 LYS A CA 1
ATOM 973 C C . LYS A 1 122 ? -8.210 -2.043 4.923 1.00 92.12 122 LYS A C 1
ATOM 975 O O . LYS A 1 122 ? -8.125 -0.822 5.036 1.00 92.12 122 LYS A O 1
ATOM 980 N N . GLN A 1 123 ? -8.030 -2.676 3.768 1.00 94.50 123 GLN A N 1
ATOM 981 C CA . GLN A 1 123 ? -7.821 -1.977 2.503 1.00 94.50 123 GLN A CA 1
ATOM 982 C C . GLN A 1 123 ? -9.121 -1.946 1.698 1.00 94.50 123 GLN A C 1
ATOM 984 O O . GLN A 1 123 ? -9.800 -2.966 1.583 1.00 94.50 123 GLN A O 1
ATOM 989 N N . LEU A 1 124 ? -9.475 -0.778 1.165 1.00 92.75 124 LEU A N 1
ATOM 990 C CA . LEU A 1 124 ? -10.638 -0.595 0.296 1.00 92.75 124 LEU A CA 1
ATOM 991 C C . LEU A 1 124 ? -10.206 0.104 -1.002 1.00 92.75 124 LEU A C 1
ATOM 993 O O . LEU A 1 124 ? -9.815 1.271 -0.946 1.00 92.75 124 LEU A O 1
ATOM 997 N N . PRO A 1 125 ? -10.235 -0.580 -2.159 1.00 93.81 125 PRO A N 1
ATOM 998 C CA . PRO A 1 125 ? -9.984 0.054 -3.446 1.00 93.81 125 PRO A CA 1
ATOM 999 C C . PRO A 1 125 ? -11.199 0.865 -3.905 1.00 93.81 125 PRO A C 1
ATOM 1001 O O . PRO A 1 125 ? -12.338 0.416 -3.786 1.00 93.81 125 PRO A O 1
ATOM 1004 N N . ILE A 1 126 ? -10.942 2.033 -4.485 1.00 92.25 126 ILE A N 1
ATOM 1005 C CA . ILE A 1 126 ? -11.949 2.873 -5.144 1.00 92.25 126 ILE A CA 1
ATOM 1006 C C . ILE A 1 126 ? -11.749 2.808 -6.665 1.00 92.25 126 ILE A C 1
ATOM 1008 O O . ILE A 1 126 ? -10.743 2.288 -7.169 1.00 92.25 126 ILE A O 1
ATOM 1012 N N . LYS A 1 127 ? -12.740 3.297 -7.417 1.00 91.50 127 LYS A N 1
ATOM 1013 C CA . LYS A 1 127 ? -12.611 3.571 -8.854 1.00 91.50 127 LYS A CA 1
ATOM 1014 C C . LYS A 1 127 ? -11.425 4.520 -9.119 1.00 91.50 127 LYS A C 1
ATOM 1016 O O . LYS A 1 127 ? -10.919 5.184 -8.219 1.00 91.50 127 LYS A O 1
ATOM 1021 N N . ARG A 1 128 ? -10.930 4.531 -10.359 1.00 91.56 128 ARG A N 1
ATOM 1022 C CA . ARG A 1 128 ? -9.804 5.392 -10.754 1.00 91.56 128 ARG A CA 1
ATOM 1023 C C . ARG A 1 128 ? -10.264 6.848 -10.779 1.00 91.56 128 ARG A C 1
ATOM 1025 O O . ARG A 1 128 ? -11.298 7.133 -11.370 1.00 91.56 128 ARG A O 1
ATOM 1032 N N . THR A 1 129 ? -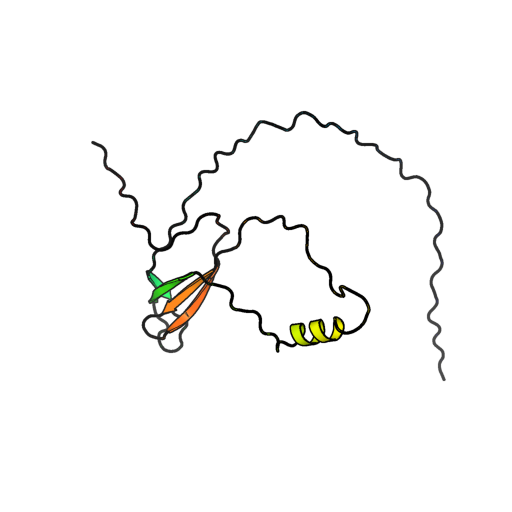9.483 7.740 -10.187 1.00 89.25 129 THR A N 1
ATOM 1033 C CA . THR A 1 129 ? -9.726 9.188 -10.193 1.00 89.25 129 THR A CA 1
ATOM 1034 C C . THR A 1 129 ? -8.408 9.902 -10.498 1.00 89.25 129 THR A C 1
ATOM 1036 O O . THR A 1 129 ? -7.334 9.336 -10.268 1.00 89.25 129 THR A O 1
ATOM 1039 N N . LYS A 1 130 ? -8.477 11.099 -11.094 1.00 88.50 130 LYS A N 1
ATOM 1040 C CA . LYS A 1 130 ? -7.300 11.955 -11.335 1.00 88.50 130 LYS A CA 1
ATOM 1041 C C . LYS A 1 130 ? -6.962 12.760 -10.080 1.00 88.50 130 LYS A C 1
ATOM 1043 O O . LYS A 1 130 ? -5.841 12.685 -9.590 1.00 88.50 130 LYS A O 1
ATOM 1048 N N . HIS A 1 131 ? -7.972 13.434 -9.537 1.00 84.38 131 HIS A N 1
ATOM 1049 C CA . HIS A 1 131 ? -7.890 14.255 -8.335 1.00 84.38 131 HIS A CA 1
ATOM 1050 C C . HIS A 1 131 ? -8.492 13.496 -7.151 1.00 84.38 131 HIS A C 1
ATOM 1052 O O . HIS A 1 131 ? -9.493 12.780 -7.291 1.00 84.38 131 HIS A O 1
ATOM 1058 N N . PHE A 1 132 ? -7.826 13.571 -6.002 1.00 85.19 132 PHE A N 1
ATOM 1059 C CA . PHE A 1 132 ? -8.236 12.882 -4.788 1.00 85.19 132 PHE A CA 1
ATOM 1060 C C . PHE A 1 132 ? -7.761 13.637 -3.558 1.00 85.19 132 PHE A C 1
ATOM 1062 O O . PHE A 1 132 ? -6.556 13.742 -3.321 1.00 85.19 132 PHE A O 1
ATOM 1069 N N . GLU A 1 133 ? -8.715 14.087 -2.755 1.00 86.88 133 GLU A N 1
ATOM 1070 C CA . GLU A 1 133 ? -8.457 14.867 -1.551 1.00 86.88 133 GLU A CA 1
ATOM 1071 C C . GLU A 1 133 ? -9.071 14.178 -0.329 1.00 86.88 133 GLU A C 1
ATOM 1073 O O . GLU A 1 133 ? -10.111 13.512 -0.394 1.00 86.88 133 GLU A O 1
ATOM 1078 N N . LEU A 1 134 ? -8.385 14.307 0.810 1.00 85.75 134 LEU A N 1
ATOM 1079 C CA . LEU A 1 134 ? -8.811 13.724 2.079 1.00 85.75 134 LEU A CA 1
ATOM 1080 C C . LEU A 1 134 ? -9.296 14.815 3.032 1.00 85.75 134 LEU A C 1
ATOM 1082 O O . LEU A 1 134 ? -8.492 15.565 3.589 1.00 85.75 134 LEU A O 1
ATOM 1086 N N . GLY A 1 135 ? -10.599 14.807 3.312 1.00 79.31 135 GLY A N 1
ATOM 1087 C CA . GLY A 1 135 ? -11.223 15.616 4.355 1.00 79.31 135 GLY A CA 1
ATOM 1088 C C . GLY A 1 135 ? -11.315 17.100 4.038 1.00 79.31 135 GLY A C 1
ATOM 1089 O O . GLY A 1 135 ? -11.099 17.906 4.944 1.00 79.31 135 GLY A O 1
ATOM 1090 N N . GLU A 1 136 ? -11.637 17.455 2.796 1.00 77.44 136 GLU A N 1
ATOM 1091 C CA . GLU A 1 136 ? -12.043 18.827 2.501 1.00 77.44 136 GLU A CA 1
ATOM 1092 C C . GLU A 1 136 ? -13.374 19.156 3.178 1.00 77.44 136 GLU A C 1
ATOM 1094 O O . GLU A 1 136 ? -14.245 18.287 3.338 1.00 77.44 136 GLU A O 1
ATOM 1099 N N . LYS A 1 137 ? -13.534 20.428 3.561 1.00 70.38 137 L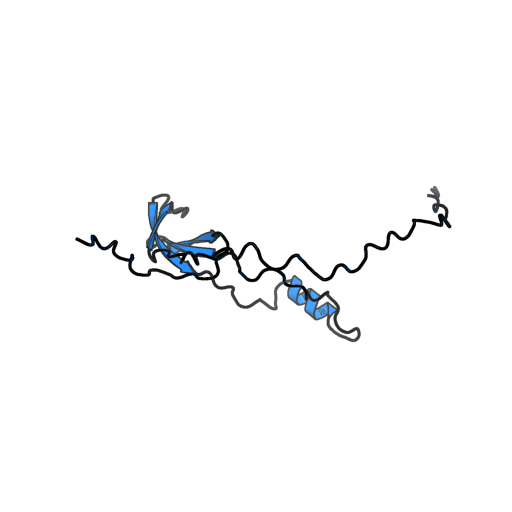YS A N 1
ATOM 1100 C CA . LYS A 1 137 ? -14.801 20.947 4.082 1.00 70.38 137 LYS A CA 1
ATOM 1101 C C . LYS A 1 137 ? -15.873 20.758 3.012 1.00 70.38 137 LYS A C 1
ATOM 1103 O O . LYS A 1 137 ? -15.641 21.021 1.834 1.00 70.38 137 LYS A O 1
ATOM 1108 N N . LYS A 1 138 ? -17.051 20.280 3.419 1.00 72.38 138 LYS A N 1
ATOM 1109 C CA . LYS A 1 138 ? -18.196 20.200 2.509 1.00 72.38 138 LYS A CA 1
ATOM 1110 C C . LYS A 1 138 ? -18.466 21.609 1.984 1.00 72.38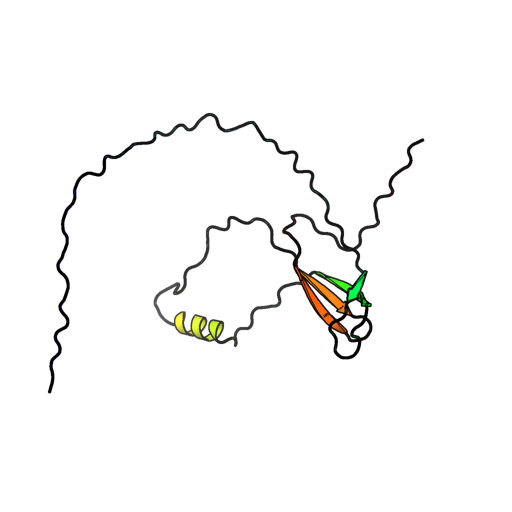 138 LYS A C 1
ATOM 1112 O O . LYS A 1 138 ? -18.595 22.529 2.788 1.00 72.38 138 LYS A O 1
ATOM 1117 N N . LYS A 1 139 ? -18.522 21.767 0.660 1.00 72.56 139 LYS A N 1
ATOM 1118 C CA . LYS A 1 139 ? -18.942 23.026 0.041 1.00 72.56 139 LYS A CA 1
ATOM 1119 C C . LYS A 1 139 ? -20.359 23.317 0.541 1.00 72.56 139 LYS A C 1
ATOM 1121 O O . LYS A 1 139 ? -21.218 22.438 0.459 1.00 72.56 139 LYS A O 1
ATOM 1126 N N . SER A 1 140 ? -20.575 24.486 1.138 1.00 72.69 140 SER A N 1
ATOM 1127 C CA . SER A 1 140 ? -21.906 24.918 1.559 1.00 72.69 140 SER A CA 1
ATOM 1128 C C . SER A 1 140 ? -22.779 25.061 0.317 1.00 72.69 140 SER A C 1
ATOM 1130 O O . SER A 1 140 ? -22.407 25.781 -0.609 1.00 72.69 140 SER A O 1
ATOM 1132 N N . SER A 1 141 ? -23.927 24.387 0.287 1.00 65.75 141 SER A N 1
ATOM 1133 C CA . SER A 1 141 ? -24.995 24.746 -0.641 1.00 65.75 141 SER A CA 1
ATOM 1134 C C . SER A 1 141 ? -25.509 26.111 -0.198 1.00 65.75 141 SER A C 1
ATOM 1136 O O . SER A 1 141 ? -26.205 26.206 0.812 1.00 65.75 141 SER A O 1
ATOM 1138 N N . GLY A 1 142 ? -25.084 27.173 -0.879 1.00 60.91 142 GLY A N 1
ATOM 1139 C CA . GLY A 1 142 ? -25.660 28.491 -0.659 1.00 60.91 142 GLY A CA 1
ATOM 1140 C C . GLY A 1 142 ? -27.144 28.424 -0.996 1.00 60.91 142 GLY A C 1
ATOM 1141 O O . GLY A 1 142 ? -27.492 28.146 -2.140 1.00 60.91 142 GLY A O 1
ATOM 1142 N N . HIS A 1 143 ? -28.014 28.646 -0.011 1.00 61.12 143 HIS A N 1
ATOM 1143 C CA . HIS A 1 143 ? -29.326 29.200 -0.316 1.00 61.12 143 HIS A CA 1
ATOM 1144 C C . HIS A 1 143 ? -29.067 30.639 -0.745 1.00 61.12 143 HIS A C 1
ATOM 1146 O O . HIS A 1 143 ? -28.785 31.503 0.082 1.00 61.12 143 HIS A O 1
ATOM 1152 N N . GLN A 1 144 ? -29.037 30.846 -2.055 1.00 64.44 144 GLN A N 1
ATOM 1153 C CA . GLN A 1 144 ? -29.069 32.172 -2.643 1.00 64.44 144 GLN A CA 1
ATOM 1154 C C . GLN A 1 144 ? -30.532 32.623 -2.551 1.00 64.44 144 GLN A C 1
ATOM 1156 O O . GLN A 1 144 ? -31.396 31.957 -3.122 1.00 64.44 144 GLN A O 1
ATOM 1161 N N . TYR A 1 145 ? -30.797 33.638 -1.724 1.00 58.47 145 TYR A N 1
ATOM 1162 C CA . TYR A 1 145 ? -32.073 34.358 -1.738 1.00 58.47 145 TYR A CA 1
ATOM 1163 C C . TYR A 1 145 ? -32.200 35.158 -3.033 1.00 58.47 145 TYR A C 1
ATOM 1165 O O . TYR A 1 145 ? -31.145 35.623 -3.530 1.00 58.47 145 TYR A O 1
#

InterPro domains:
  IPR000552 Large ribosomal subunit protein eL42 [PF00935] (60-135)
  IPR000552 Large ribosomal subunit protein eL42 [PS01172] (104-115)
  IPR000552 Large ribosomal subunit protein eL42 [PTHR10369] (30-144)
  IPR011332 Zinc-binding ribosomal protein [SSF57829] (43-136)
  IPR053708 Eukaryotic Ribosomal Large Subunit eL42 [G3DSA:3.10.450.80] (42-145)

Sequence (145 aa):
MAVLNVGRGPPDEGMTSWSKLQLGDDRTLIERRWCVCVVEQMVNIPKERRTFCKGKKCRKHTVHKVTQYKAGKASKYAQGARRYNEKQQGFGGQTKPVFHKKAKTTKKITLRMECKECKAKKQLPIKRTKHFELGEKKKSSGHQY

Foldseek 3Di:
DDDDDDDDDDDDDDDDDDDPPPPDPPPDPPPDDPPPPPPQPADEDEQKDFDQDPDPPDRDTAIWGKDWDDDDDDDCPPPVNVVLVVQCPDDDPHDDDDDDDDPDPWDFIWIWTAGPPPRDTDIDTDPTHPHYDYRDDDDDPDPDD

pLDDT: mean 76.67, std 22.64, range [33.12, 97.19]

Organism: NCBI:txid157072

Secondary structure (DSSP, 8-state):
------PPPPP----------------SS--SS---------EEE-SEEEEE---TTT-SEEEEEEEE--PPPPPSSSHHHHHHHHHHSSSSS--S-----------EEEEEEEETTT--EEEEEEEE-S-EEESPPPPP-----

Radius of gyration: 28.7 Å; chains: 1; bounding box: 60×87×71 Å